Protein AF-A0A7C5JU39-F1 (afdb_monomer_lite)

Radius of gyration: 15.41 Å; chains: 1; bounding box: 33×23×45 Å

pLDDT: mean 91.42, std 8.13, range [61.06, 97.75]

Sequence (83 aa):
MRHRLLDTLLQRFFDLLYTDLAWSYDIVAWLASMGQWRTWIGLADIGWGTGRLLEIGHGPGHLLADMASRGYAITGLDPSPQM

Foldseek 3Di:
DVVVVVVVVVVVVVVCCQAVVLVCVQVVVCVVCVPCVLVVLCVVPPVPQEEEDEDEQCRVVSNVVVNVVRHHNYDYHGPYPND

Secondary structure (DSSP, 8-state):
-HHHHHHHHHHHHHHHHTTTTGGGHHHHHHHHHTTTHHHHHHTT-----SSEEEEES-TT-HHHHHHHHTT-EEEEE-SSTT-

Structure (mmCIF, N/CA/C/O backbone):
data_AF-A0A7C5JU39-F1
#
_entry.id   AF-A0A7C5JU39-F1
#
loop_
_atom_site.group_PDB
_atom_site.id
_atom_site.type_symbol
_atom_site.label_atom_id
_atom_site.label_alt_id
_atom_site.label_comp_id
_atom_site.label_asym_id
_atom_site.label_entity_id
_atom_site.label_seq_id
_atom_site.pdbx_PDB_ins_code
_atom_site.Cartn_x
_atom_site.Cartn_y
_atom_site.Cartn_z
_atom_site.occupancy
_atom_site.B_iso_or_equiv
_atom_site.auth_seq_id
_atom_site.auth_comp_id
_atom_site.auth_asym_id
_atom_site.auth_atom_id
_atom_site.pdbx_PDB_model_num
ATOM 1 N N . MET A 1 1 ? 14.408 9.558 -28.491 1.00 61.06 1 MET A N 1
ATOM 2 C CA . MET A 1 1 ? 14.515 8.084 -28.342 1.00 61.06 1 MET A CA 1
ATOM 3 C C . MET A 1 1 ? 14.846 7.634 -26.919 1.00 61.06 1 MET A C 1
ATOM 5 O O . MET A 1 1 ? 14.130 6.774 -26.435 1.00 61.06 1 MET A O 1
ATOM 9 N N . ARG A 1 2 ? 15.842 8.212 -26.224 1.00 61.50 2 ARG A N 1
ATOM 10 C CA . ARG A 1 2 ? 16.263 7.782 -24.868 1.00 61.50 2 ARG A CA 1
ATOM 11 C C . ARG A 1 2 ? 15.173 7.847 -23.780 1.00 61.50 2 ARG A C 1
ATOM 13 O O . ARG A 1 2 ? 15.144 6.975 -22.926 1.00 61.50 2 ARG A O 1
ATOM 20 N N . HIS A 1 3 ? 14.256 8.814 -23.853 1.00 68.75 3 HIS A N 1
ATOM 21 C CA . HIS A 1 3 ? 13.135 8.918 -22.905 1.00 68.75 3 HIS A CA 1
ATOM 22 C C . HIS A 1 3 ? 12.157 7.735 -23.017 1.00 68.75 3 HIS A C 1
ATOM 24 O O . HIS A 1 3 ? 11.847 7.115 -22.013 1.00 68.75 3 HIS A O 1
ATOM 30 N N . ARG A 1 4 ? 11.817 7.302 -24.243 1.00 84.69 4 ARG A N 1
ATOM 31 C CA . ARG A 1 4 ? 10.828 6.229 -24.467 1.00 84.69 4 ARG A CA 1
ATOM 32 C C . ARG A 1 4 ? 11.247 4.881 -23.878 1.00 84.69 4 ARG A C 1
ATOM 34 O O . ARG A 1 4 ? 10.395 4.159 -23.388 1.00 84.69 4 ARG A O 1
ATOM 41 N N . LEU A 1 5 ? 12.539 4.540 -23.932 1.00 91.69 5 LEU A N 1
ATOM 42 C CA . LEU A 1 5 ? 13.023 3.274 -23.372 1.00 91.69 5 LEU A CA 1
ATOM 43 C C . LEU A 1 5 ? 12.896 3.258 -21.845 1.00 91.69 5 LEU A C 1
ATOM 45 O O . LEU A 1 5 ? 12.440 2.268 -21.286 1.00 91.69 5 LEU A O 1
ATOM 49 N N . LEU A 1 6 ? 13.276 4.356 -21.185 1.00 93.62 6 LEU A N 1
ATOM 50 C CA . LEU A 1 6 ? 13.142 4.491 -19.735 1.00 93.62 6 LEU A CA 1
ATOM 51 C C . LEU A 1 6 ? 11.672 4.463 -19.315 1.00 93.62 6 LEU A C 1
ATOM 53 O O . LEU A 1 6 ? 11.337 3.747 -18.380 1.00 93.62 6 LEU A O 1
ATOM 57 N N . ASP A 1 7 ? 10.802 5.158 -20.049 1.00 94.00 7 ASP A N 1
ATOM 58 C CA . ASP A 1 7 ? 9.362 5.165 -19.781 1.00 94.00 7 ASP A CA 1
ATOM 59 C C . ASP A 1 7 ? 8.774 3.752 -19.882 1.00 94.00 7 ASP A C 1
ATOM 61 O O . ASP A 1 7 ? 8.037 3.322 -19.001 1.00 94.00 7 ASP A O 1
ATOM 65 N N . THR A 1 8 ? 9.142 2.989 -20.917 1.00 94.81 8 THR A N 1
ATOM 66 C CA . THR A 1 8 ? 8.693 1.597 -21.072 1.00 94.81 8 THR A CA 1
ATOM 67 C C . THR A 1 8 ? 9.223 0.699 -19.956 1.00 94.81 8 THR A C 1
ATOM 69 O O . THR A 1 8 ? 8.482 -0.134 -19.443 1.00 94.81 8 THR A O 1
ATOM 72 N N . LEU A 1 9 ? 10.486 0.857 -19.554 1.00 96.44 9 LEU A N 1
ATOM 73 C CA . LEU A 1 9 ? 11.054 0.076 -18.453 1.00 96.44 9 LEU A CA 1
ATOM 74 C C . LEU A 1 9 ? 10.378 0.401 -17.118 1.00 96.44 9 LEU A C 1
ATOM 76 O O . LEU A 1 9 ? 10.076 -0.519 -16.365 1.00 96.44 9 LEU A O 1
ATOM 80 N N . LEU A 1 10 ? 10.097 1.677 -16.845 1.00 95.44 10 LEU A N 1
ATOM 81 C CA . LEU A 1 10 ? 9.381 2.102 -15.642 1.00 95.44 10 LEU A CA 1
ATOM 82 C C . LEU A 1 10 ? 7.941 1.597 -15.631 1.00 95.44 10 LEU A C 1
ATOM 84 O O . LEU A 1 10 ? 7.498 1.080 -14.614 1.00 95.44 10 LEU A O 1
ATOM 88 N N . GLN A 1 11 ? 7.233 1.687 -16.758 1.00 96.19 11 GLN A N 1
ATOM 89 C CA . GLN A 1 11 ? 5.889 1.119 -16.888 1.00 96.19 11 GLN A CA 1
ATOM 90 C C . GLN A 1 11 ? 5.905 -0.373 -16.574 1.00 96.19 11 GLN A C 1
ATOM 92 O O . GLN A 1 11 ? 5.170 -0.816 -15.704 1.00 96.19 11 GLN A O 1
ATOM 97 N N . ARG A 1 12 ? 6.817 -1.134 -17.192 1.00 97.00 12 ARG A N 1
ATOM 98 C CA . ARG A 1 12 ? 6.945 -2.570 -16.916 1.00 97.00 12 ARG A CA 1
ATOM 99 C C . ARG A 1 12 ? 7.310 -2.876 -15.473 1.00 97.00 12 ARG A C 1
ATOM 101 O O . ARG A 1 12 ? 6.801 -3.839 -14.911 1.00 97.00 12 ARG A O 1
ATOM 108 N N . PHE A 1 13 ? 8.193 -2.079 -14.885 1.00 97.12 13 PHE A N 1
ATOM 109 C CA . PHE A 1 13 ? 8.555 -2.212 -13.483 1.00 97.12 13 PHE A CA 1
ATOM 110 C C . PHE A 1 13 ? 7.334 -2.025 -12.576 1.00 97.12 13 PHE A C 1
ATOM 112 O O . PHE A 1 13 ? 7.091 -2.874 -11.724 1.00 97.12 13 PHE A O 1
ATOM 119 N N . PHE A 1 14 ? 6.548 -0.966 -12.783 1.00 95.75 14 PHE A N 1
ATOM 120 C CA . PHE A 1 14 ? 5.351 -0.712 -11.983 1.00 95.75 14 PHE A CA 1
ATOM 121 C C . PHE A 1 14 ? 4.239 -1.726 -12.249 1.00 95.75 14 PHE A C 1
ATOM 123 O O . PHE A 1 14 ? 3.628 -2.177 -11.287 1.00 95.75 14 PHE A O 1
ATOM 130 N N . ASP A 1 15 ? 4.027 -2.149 -13.499 1.00 95.88 15 ASP A N 1
ATOM 131 C CA . ASP A 1 15 ? 3.072 -3.213 -13.832 1.00 95.88 15 ASP A CA 1
ATOM 132 C C . ASP A 1 15 ? 3.342 -4.449 -12.967 1.00 95.88 15 ASP A C 1
ATOM 134 O O . ASP A 1 15 ? 2.445 -4.944 -12.292 1.00 95.88 15 ASP A O 1
ATOM 138 N N . LEU A 1 16 ? 4.599 -4.908 -12.932 1.00 96.50 16 LEU A N 1
ATOM 139 C CA . LEU A 1 16 ? 5.009 -6.058 -12.127 1.00 96.50 16 LEU A CA 1
ATOM 140 C C . LEU A 1 16 ? 4.889 -5.774 -10.629 1.00 96.50 16 LEU A C 1
ATOM 142 O O . LEU A 1 16 ? 4.364 -6.604 -9.891 1.00 96.50 16 LEU A O 1
ATOM 146 N N . LEU A 1 17 ? 5.360 -4.611 -10.175 1.00 96.75 17 LEU A N 1
ATOM 147 C CA . LEU A 1 17 ? 5.367 -4.241 -8.761 1.00 96.75 17 LEU A CA 1
ATOM 148 C C . LEU A 1 17 ? 3.957 -4.152 -8.160 1.00 96.75 17 LEU A C 1
ATOM 150 O O .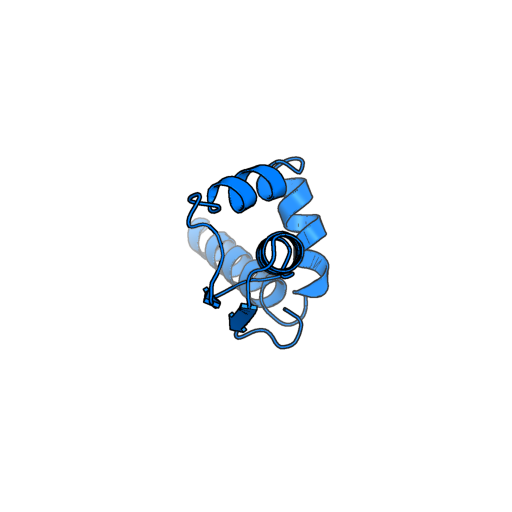 LEU A 1 17 ? 3.798 -4.437 -6.981 1.00 96.75 17 LEU A O 1
ATOM 154 N N . TYR A 1 18 ? 2.950 -3.769 -8.946 1.00 95.50 18 TYR A N 1
ATOM 155 C CA . TYR A 1 18 ? 1.555 -3.685 -8.503 1.00 95.50 18 TYR A CA 1
ATOM 156 C C . TYR A 1 18 ? 0.731 -4.940 -8.826 1.00 95.50 18 TYR A C 1
ATOM 158 O O . TYR A 1 18 ? -0.458 -4.971 -8.530 1.00 95.50 18 TYR A O 1
ATOM 166 N N . THR A 1 19 ? 1.324 -5.980 -9.422 1.00 94.19 19 THR A N 1
ATOM 167 C CA . THR A 1 19 ? 0.620 -7.233 -9.743 1.00 94.19 19 THR A CA 1
ATOM 168 C C . THR A 1 19 ? 1.421 -8.454 -9.291 1.00 94.19 19 THR A C 1
ATOM 170 O O . THR A 1 19 ? 1.396 -8.802 -8.115 1.00 94.19 19 THR A O 1
ATOM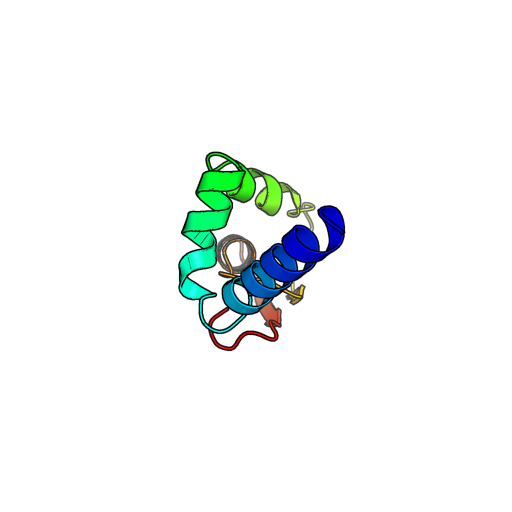 173 N N 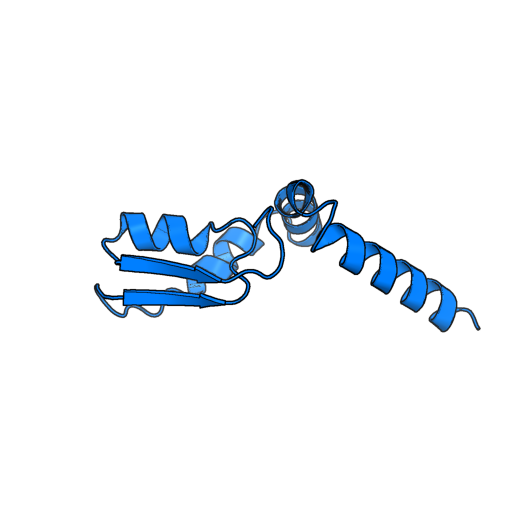. ASP A 1 20 ? 2.158 -9.102 -10.193 1.00 95.62 20 ASP A N 1
ATOM 174 C CA . ASP A 1 20 ? 2.831 -10.382 -9.958 1.00 95.62 20 ASP A CA 1
ATOM 175 C C . ASP A 1 20 ? 3.890 -10.318 -8.846 1.00 95.62 20 ASP A C 1
ATOM 177 O O . ASP A 1 20 ? 4.133 -11.313 -8.159 1.00 95.62 20 ASP A O 1
ATOM 181 N N . LEU A 1 21 ? 4.507 -9.150 -8.653 1.00 96.38 21 LEU A N 1
ATOM 182 C CA . LEU A 1 21 ? 5.523 -8.886 -7.634 1.00 96.38 21 LEU A CA 1
ATOM 183 C C . LEU A 1 21 ? 5.018 -7.967 -6.513 1.00 96.38 21 LEU A C 1
ATOM 185 O O . LEU A 1 21 ? 5.835 -7.366 -5.810 1.00 96.38 21 LEU A O 1
ATOM 189 N N . ALA A 1 22 ? 3.703 -7.880 -6.308 1.00 95.56 22 ALA A N 1
ATOM 190 C CA . ALA A 1 22 ? 3.099 -7.069 -5.251 1.00 95.56 22 ALA A CA 1
ATOM 191 C C . ALA A 1 22 ? 3.596 -7.435 -3.843 1.00 95.56 22 ALA A C 1
ATOM 193 O O . ALA A 1 22 ? 3.785 -6.549 -3.012 1.00 95.56 22 ALA A O 1
ATOM 194 N N . TRP A 1 23 ? 3.957 -8.697 -3.594 1.00 94.81 23 TRP A N 1
ATOM 195 C CA . TRP A 1 23 ? 4.613 -9.119 -2.345 1.00 94.81 23 TRP A CA 1
ATOM 196 C C . TRP A 1 23 ? 5.914 -8.352 -2.022 1.00 94.81 23 TRP A C 1
ATOM 198 O O . TRP A 1 23 ? 6.310 -8.257 -0.861 1.00 94.81 23 TRP A O 1
ATOM 208 N N . SER A 1 24 ? 6.600 -7.809 -3.035 1.00 96.81 24 SER A N 1
ATOM 209 C CA . SER A 1 24 ? 7.852 -7.054 -2.877 1.00 96.81 24 SER A CA 1
ATOM 210 C C . SER A 1 24 ? 7.637 -5.559 -2.619 1.00 96.81 24 SER A C 1
ATOM 212 O O . SER A 1 24 ? 8.604 -4.833 -2.369 1.00 96.81 24 SER A O 1
ATOM 214 N N . TYR A 1 25 ? 6.382 -5.098 -2.651 1.00 95.94 25 TYR A N 1
ATOM 215 C CA . TYR A 1 25 ? 6.030 -3.685 -2.567 1.00 95.94 25 TYR A CA 1
ATOM 216 C C . TYR A 1 25 ? 6.614 -3.010 -1.325 1.00 95.94 25 TYR A C 1
ATOM 218 O O . TYR A 1 25 ? 7.255 -1.967 -1.446 1.00 95.94 25 TYR A O 1
ATOM 226 N N . ASP A 1 26 ? 6.483 -3.637 -0.152 1.00 95.81 26 ASP A N 1
ATOM 227 C CA . ASP A 1 26 ? 7.016 -3.105 1.107 1.00 95.81 26 ASP A CA 1
ATOM 228 C C . ASP A 1 26 ? 8.527 -2.840 1.034 1.00 95.81 26 ASP A C 1
ATOM 230 O O . ASP A 1 26 ? 9.001 -1.816 1.529 1.00 95.81 26 ASP A O 1
ATOM 234 N N . ILE A 1 27 ? 9.290 -3.722 0.378 1.00 97.06 27 ILE A N 1
ATOM 235 C CA . ILE A 1 27 ? 10.745 -3.582 0.226 1.00 97.06 27 ILE A CA 1
ATOM 236 C C . ILE A 1 27 ? 11.062 -2.376 -0.661 1.00 97.06 27 ILE A C 1
ATOM 238 O O . ILE A 1 27 ? 11.887 -1.534 -0.300 1.00 97.06 27 ILE A O 1
ATOM 242 N N . VAL A 1 28 ? 10.398 -2.270 -1.814 1.00 96.94 28 VAL A N 1
ATOM 243 C CA . VAL A 1 28 ? 10.620 -1.175 -2.767 1.00 96.94 28 VAL A CA 1
ATOM 244 C C . VAL A 1 28 ? 10.195 0.166 -2.170 1.00 96.94 28 VAL A C 1
ATOM 246 O O . VAL A 1 28 ? 10.958 1.131 -2.234 1.00 96.94 28 VAL A O 1
ATOM 249 N N . ALA A 1 29 ? 9.019 0.226 -1.542 1.00 96.19 29 ALA A N 1
ATOM 250 C CA . ALA A 1 29 ? 8.511 1.422 -0.878 1.00 96.19 29 ALA A CA 1
ATOM 251 C C . ALA A 1 29 ? 9.431 1.858 0.268 1.00 96.19 29 ALA A C 1
ATOM 253 O O . ALA A 1 29 ? 9.720 3.050 0.422 1.00 96.19 29 ALA A O 1
ATOM 254 N N . T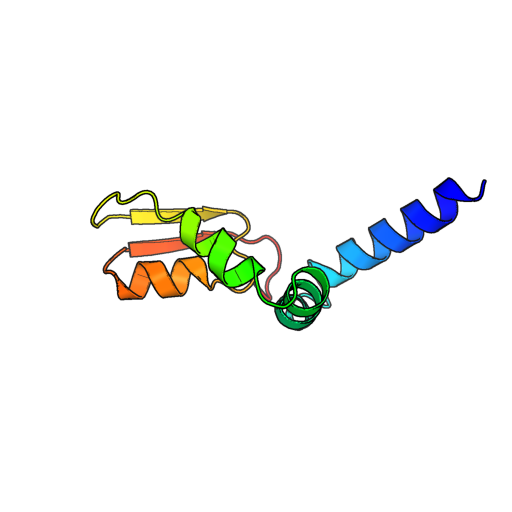RP A 1 30 ? 9.954 0.902 1.043 1.00 97.00 30 TRP A N 1
ATOM 255 C CA . TRP A 1 30 ? 10.927 1.189 2.090 1.00 97.00 30 TRP A CA 1
ATOM 256 C C . TRP A 1 30 ? 12.214 1.779 1.515 1.00 97.00 30 TRP A C 1
ATOM 258 O O . TRP A 1 30 ? 12.648 2.823 1.992 1.00 97.00 30 TRP A O 1
ATOM 268 N N . LEU A 1 31 ? 12.792 1.182 0.469 1.00 97.75 31 LEU A N 1
ATOM 269 C CA . LEU A 1 31 ? 14.020 1.688 -0.156 1.00 97.75 31 LEU A CA 1
ATOM 270 C C . LEU A 1 31 ? 13.826 3.082 -0.766 1.00 97.75 31 LEU A C 1
ATOM 272 O O . LEU A 1 31 ? 14.673 3.953 -0.581 1.00 97.75 31 LEU A O 1
ATOM 276 N N . ALA A 1 32 ? 12.701 3.314 -1.446 1.00 96.25 32 ALA A N 1
ATOM 277 C CA . ALA A 1 32 ? 12.399 4.586 -2.101 1.00 96.25 32 ALA A CA 1
ATOM 278 C C . ALA A 1 32 ? 12.155 5.739 -1.113 1.00 96.25 32 ALA A C 1
ATOM 280 O O . ALA A 1 32 ? 12.412 6.896 -1.437 1.00 96.25 32 ALA A O 1
ATOM 281 N N . SER A 1 33 ? 11.661 5.431 0.089 1.00 96.31 33 SER A N 1
ATOM 282 C CA . SER A 1 3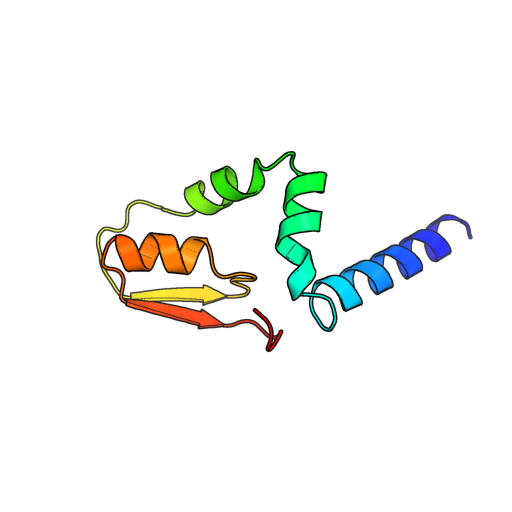3 ? 11.310 6.428 1.111 1.00 96.31 33 SER A CA 1
ATOM 283 C C . SER A 1 33 ? 12.220 6.413 2.341 1.00 96.31 33 SER A C 1
ATOM 285 O O . SER A 1 33 ? 11.988 7.178 3.274 1.00 96.31 33 SER A O 1
ATOM 287 N N . MET A 1 34 ? 13.216 5.521 2.391 1.00 96.38 34 MET A N 1
ATOM 288 C CA . MET A 1 34 ? 13.959 5.185 3.616 1.00 96.38 34 MET A CA 1
ATOM 289 C C . MET A 1 34 ? 13.018 4.870 4.797 1.00 96.38 34 MET A C 1
ATOM 291 O O . MET A 1 34 ? 13.201 5.336 5.921 1.00 96.38 34 MET A O 1
ATOM 295 N N . GLY A 1 35 ? 11.950 4.120 4.514 1.00 93.62 35 GLY A N 1
ATOM 296 C CA . GLY A 1 35 ? 10.924 3.715 5.477 1.00 93.62 35 GLY A CA 1
ATOM 297 C C . GLY A 1 35 ? 9.910 4.794 5.875 1.00 93.62 35 GLY A C 1
ATOM 298 O O . GLY A 1 35 ? 8.952 4.475 6.577 1.00 93.62 35 GLY A O 1
ATOM 299 N N . GLN A 1 36 ? 10.057 6.040 5.415 1.00 95.75 36 GLN A N 1
ATOM 300 C CA . GLN A 1 36 ? 9.157 7.140 5.788 1.00 95.75 36 GLN A CA 1
ATOM 301 C C . GLN A 1 36 ? 7.720 6.957 5.285 1.00 95.75 36 GLN A C 1
ATOM 303 O O . GLN A 1 36 ? 6.794 7.525 5.864 1.00 95.75 36 GLN A O 1
ATOM 308 N N . TRP A 1 37 ? 7.509 6.134 4.255 1.00 94.56 37 TRP A N 1
ATOM 309 C CA . TRP A 1 37 ? 6.183 5.905 3.685 1.00 94.56 37 TRP A CA 1
ATOM 310 C C . TRP A 1 37 ? 5.145 5.415 4.712 1.00 94.56 37 TRP A C 1
ATOM 312 O O . TRP A 1 37 ? 3.997 5.852 4.651 1.00 94.56 37 TRP A O 1
ATOM 322 N N . ARG A 1 38 ? 5.542 4.591 5.703 1.00 91.62 38 ARG A N 1
ATOM 323 C CA . ARG A 1 38 ? 4.636 4.131 6.778 1.00 91.62 38 ARG A CA 1
ATOM 324 C C . ARG A 1 38 ? 4.170 5.278 7.674 1.00 91.62 38 ARG A C 1
ATOM 326 O O . ARG A 1 38 ? 3.043 5.267 8.152 1.00 91.62 38 ARG A O 1
ATOM 333 N N . THR A 1 39 ? 5.010 6.287 7.884 1.00 92.31 39 THR A N 1
ATOM 334 C CA . THR A 1 39 ? 4.618 7.486 8.634 1.00 92.31 39 THR A CA 1
ATOM 335 C C . THR A 1 39 ? 3.643 8.329 7.820 1.00 92.31 39 THR A C 1
ATOM 337 O O . THR A 1 39 ? 2.652 8.811 8.358 1.00 92.31 39 THR A O 1
ATOM 340 N N . TRP A 1 40 ? 3.901 8.495 6.520 1.00 92.81 40 TRP A N 1
ATOM 341 C CA . TRP A 1 40 ? 3.066 9.325 5.652 1.00 92.81 40 TRP A CA 1
ATOM 342 C C . TRP A 1 40 ? 1.670 8.746 5.450 1.00 92.81 40 TRP A C 1
ATOM 344 O O . TRP A 1 40 ? 0.705 9.499 5.521 1.00 92.81 40 TRP A O 1
ATOM 354 N N . ILE A 1 41 ? 1.541 7.429 5.256 1.00 90.25 41 ILE A N 1
ATOM 355 C CA . ILE A 1 41 ? 0.219 6.801 5.118 1.00 90.25 41 ILE A CA 1
ATOM 356 C C . ILE A 1 41 ? -0.603 6.943 6.407 1.00 90.25 41 ILE A C 1
ATOM 358 O O . ILE A 1 41 ? -1.802 7.193 6.349 1.00 90.25 41 ILE A O 1
ATOM 362 N N . GLY A 1 42 ? 0.050 6.909 7.573 1.00 87.81 42 GLY A N 1
ATOM 363 C CA . GLY A 1 42 ? -0.598 7.153 8.862 1.00 87.81 42 GLY A CA 1
ATOM 364 C C . GLY A 1 42 ? -1.161 8.570 9.027 1.00 87.81 42 GLY A C 1
ATOM 365 O O . GLY A 1 42 ? -2.068 8.761 9.830 1.00 87.81 42 GLY A O 1
ATOM 366 N N . LEU A 1 43 ? -0.690 9.559 8.252 1.00 88.00 43 LEU A N 1
ATOM 367 C CA . LEU A 1 43 ? -1.260 10.917 8.247 1.00 88.00 43 LEU A CA 1
ATOM 368 C C . LEU A 1 43 ? -2.641 10.980 7.583 1.00 88.00 43 LEU A C 1
ATOM 370 O O . LEU A 1 43 ? -3.346 11.972 7.755 1.00 88.00 43 LEU A O 1
ATOM 374 N N . ALA A 1 44 ? -3.032 9.945 6.834 1.00 82.38 44 ALA A N 1
ATOM 375 C CA . ALA A 1 44 ? -4.393 9.819 6.329 1.00 82.38 44 ALA A CA 1
ATOM 376 C C . ALA A 1 44 ? -5.407 9.560 7.456 1.00 82.38 44 ALA A C 1
ATOM 378 O O . ALA A 1 44 ? -6.608 9.684 7.221 1.00 82.38 44 ALA A O 1
ATOM 379 N N . ASP A 1 45 ? -4.954 9.239 8.677 1.00 76.94 45 ASP A N 1
ATOM 380 C CA . ASP A 1 45 ? -5.818 9.266 9.852 1.00 76.94 45 ASP A CA 1
ATOM 381 C C . ASP A 1 45 ? -6.229 10.708 10.161 1.00 76.94 45 ASP A C 1
ATOM 383 O O . ASP A 1 45 ? -5.505 11.515 10.744 1.00 76.94 45 ASP A O 1
ATOM 387 N N . ILE A 1 46 ? -7.443 11.012 9.737 1.00 71.19 46 ILE A N 1
ATOM 388 C CA . ILE A 1 46 ? -8.067 12.324 9.801 1.00 71.19 46 ILE A CA 1
ATOM 389 C C . ILE A 1 46 ? -8.845 12.544 11.109 1.00 71.19 46 ILE A C 1
ATOM 391 O O . ILE A 1 46 ? -9.517 13.564 11.253 1.00 71.19 46 ILE A O 1
ATOM 395 N N . GLY A 1 47 ? -8.739 11.635 12.089 1.00 69.62 47 GLY A N 1
ATOM 396 C CA . GLY A 1 47 ? -9.311 11.817 13.429 1.00 69.62 47 GLY A CA 1
ATOM 397 C C . GLY A 1 47 ? -10.830 11.634 13.488 1.00 69.62 47 GLY A C 1
ATOM 398 O O . GLY A 1 47 ? -11.506 12.284 14.282 1.00 69.62 47 GLY A O 1
ATOM 399 N N . TRP A 1 48 ? -11.387 10.767 12.639 1.00 69.19 48 TRP A N 1
ATOM 400 C CA . TRP A 1 48 ? -12.840 10.625 12.453 1.00 69.19 48 TRP A CA 1
ATOM 401 C C . TRP A 1 48 ? -13.537 9.795 13.547 1.00 69.19 48 TRP A C 1
ATOM 403 O O . TRP A 1 48 ? -14.745 9.577 13.485 1.00 69.19 48 TRP A O 1
ATOM 413 N N . GLY A 1 49 ? -12.808 9.384 14.589 1.00 74.44 49 GLY A N 1
ATOM 414 C CA . GLY A 1 49 ? -13.343 8.608 15.707 1.00 74.44 49 GLY A CA 1
ATOM 415 C C . GLY A 1 49 ? -13.373 7.112 15.402 1.00 74.44 49 GLY A C 1
ATOM 416 O O . GLY A 1 49 ? -12.324 6.503 15.236 1.00 74.44 49 GLY A O 1
ATOM 417 N N . THR A 1 50 ? -14.560 6.509 15.380 1.00 78.38 50 THR A N 1
ATOM 418 C CA . THR A 1 50 ? -14.773 5.106 14.991 1.00 78.38 50 THR A CA 1
ATOM 419 C C . THR A 1 50 ? -15.872 5.039 13.937 1.00 78.38 50 THR A C 1
ATOM 421 O O . THR A 1 50 ? -16.705 5.939 13.823 1.00 78.38 50 THR A O 1
ATOM 424 N N . GLY A 1 51 ? -15.891 3.981 13.129 1.00 88.31 51 GLY A N 1
ATOM 425 C CA . GLY A 1 51 ? -16.882 3.853 12.065 1.00 88.31 51 GLY A CA 1
ATOM 426 C C . GLY A 1 51 ? -16.495 2.828 11.015 1.00 88.31 51 GLY A C 1
ATOM 427 O O . GLY A 1 51 ? -15.670 1.952 11.261 1.00 88.31 51 GLY A O 1
ATOM 428 N N . ARG A 1 52 ? -17.107 2.935 9.834 1.00 93.12 52 ARG A N 1
ATOM 429 C CA . ARG A 1 52 ? -16.786 2.092 8.678 1.00 93.12 52 ARG A CA 1
ATOM 430 C C . ARG A 1 52 ? -15.788 2.816 7.786 1.00 93.12 52 ARG A C 1
ATOM 432 O O . ARG A 1 52 ? -16.042 3.959 7.416 1.00 93.12 52 ARG A O 1
ATOM 439 N N . LEU A 1 53 ? -14.698 2.146 7.431 1.00 92.12 53 LEU A N 1
ATOM 440 C CA . LEU A 1 53 ? -13.639 2.699 6.592 1.00 92.12 53 LEU A CA 1
ATOM 441 C C . LEU A 1 53 ? -13.475 1.841 5.341 1.00 92.12 53 LEU A C 1
ATOM 443 O O . LEU A 1 53 ? -13.342 0.625 5.442 1.00 92.12 53 LEU A O 1
ATOM 447 N N . LEU A 1 54 ? -13.489 2.488 4.178 1.00 94.19 54 LEU A N 1
ATOM 448 C CA . LEU A 1 54 ? -13.150 1.882 2.896 1.00 94.19 54 LEU A CA 1
ATOM 449 C C . LEU A 1 54 ? -11.843 2.500 2.402 1.00 94.19 54 LEU A C 1
ATOM 451 O O . LEU A 1 54 ? -11.788 3.714 2.209 1.00 94.19 54 LEU A O 1
ATOM 455 N N . GLU A 1 55 ? -10.832 1.672 2.163 1.00 94.06 55 GLU A N 1
ATOM 456 C CA . GLU A 1 55 ? -9.588 2.078 1.507 1.00 94.06 55 GLU A CA 1
ATOM 457 C C . GLU A 1 55 ? -9.521 1.464 0.107 1.00 94.06 55 GLU A C 1
ATOM 459 O O . GLU A 1 55 ? -9.686 0.254 -0.065 1.00 94.06 55 GLU A O 1
ATOM 464 N N . ILE A 1 56 ? -9.310 2.311 -0.901 1.00 95.56 56 ILE A N 1
ATOM 465 C CA . ILE A 1 56 ? -9.168 1.901 -2.302 1.00 95.56 56 ILE A CA 1
ATOM 466 C C . ILE A 1 56 ? -7.686 1.952 -2.655 1.00 95.56 56 ILE A C 1
ATOM 468 O O . ILE A 1 56 ? -7.049 2.982 -2.447 1.00 95.56 56 ILE A O 1
ATOM 472 N N . GLY A 1 57 ? -7.163 0.865 -3.218 1.00 93.94 57 GLY A N 1
ATOM 473 C CA . GLY A 1 57 ? -5.733 0.707 -3.455 1.00 93.94 57 GLY A CA 1
ATOM 474 C C . GLY A 1 57 ? -4.963 0.619 -2.140 1.00 93.94 57 GLY A C 1
ATOM 475 O O . GLY A 1 57 ? -3.987 1.343 -1.958 1.00 93.94 57 GLY A O 1
ATOM 476 N N . HIS A 1 58 ? -5.444 -0.206 -1.201 1.00 94.31 58 HIS A N 1
ATOM 477 C CA . HIS A 1 58 ? -4.849 -0.311 0.138 1.00 94.31 58 HIS A CA 1
ATOM 478 C C . HIS A 1 58 ? -3.454 -0.934 0.139 1.00 94.31 58 HIS A C 1
ATOM 480 O O . HIS A 1 58 ? -2.768 -0.915 1.170 1.00 94.31 58 HIS A O 1
ATOM 486 N N . GLY A 1 59 ? -3.033 -1.511 -0.992 1.00 94.00 59 GLY A N 1
ATOM 487 C CA . GLY A 1 59 ? -1.751 -2.174 -1.108 1.00 94.00 59 GLY A CA 1
ATOM 488 C C . GLY A 1 59 ? -1.584 -3.215 0.005 1.00 94.00 59 GLY A C 1
ATOM 489 O O . GLY A 1 59 ? -2.536 -3.911 0.339 1.00 94.00 59 GLY A O 1
ATOM 490 N N . PRO A 1 60 ? -0.429 -3.274 0.683 1.00 94.44 60 PRO A N 1
ATOM 491 C CA . PRO A 1 60 ? -0.190 -4.245 1.757 1.00 94.44 60 PRO A CA 1
ATOM 492 C C . PRO A 1 60 ? -1.104 -4.116 2.996 1.00 94.44 60 PRO A C 1
ATOM 494 O O . PRO A 1 60 ? -0.990 -4.913 3.924 1.00 94.44 60 PRO A O 1
ATOM 497 N N . GLY A 1 61 ? -1.974 -3.100 3.065 1.00 94.88 61 GLY A N 1
ATOM 498 C CA . GLY A 1 61 ? -3.013 -3.000 4.093 1.00 94.88 61 GLY A CA 1
ATOM 499 C C . GLY A 1 61 ? -2.545 -2.467 5.451 1.00 94.88 61 GLY A C 1
ATOM 500 O O . GLY A 1 61 ? -3.239 -2.658 6.449 1.00 94.88 61 GLY A O 1
ATOM 501 N N . HIS A 1 62 ? -1.394 -1.783 5.525 1.00 94.44 62 HIS A N 1
ATOM 502 C CA . HIS A 1 62 ? -0.883 -1.233 6.794 1.00 94.44 62 HIS A CA 1
ATOM 503 C C . HIS A 1 62 ? -1.857 -0.240 7.440 1.00 94.44 62 HIS A C 1
ATOM 505 O O . HIS A 1 62 ? -2.104 -0.333 8.640 1.00 94.44 62 HIS A O 1
ATOM 511 N N . LEU A 1 63 ? -2.446 0.674 6.659 1.00 92.75 63 LEU A N 1
ATOM 512 C CA . LEU A 1 63 ? -3.414 1.641 7.185 1.00 92.75 63 LEU A CA 1
ATOM 513 C C . LEU A 1 63 ? -4.698 0.943 7.653 1.00 92.75 63 LEU A C 1
ATOM 515 O O . LEU A 1 63 ? -5.165 1.215 8.757 1.00 92.75 63 LEU A O 1
ATOM 519 N N . LEU A 1 64 ? -5.226 -0.008 6.876 1.00 94.19 64 LEU A N 1
ATOM 520 C CA . LEU A 1 64 ? -6.354 -0.845 7.296 1.00 94.19 64 LEU A CA 1
ATOM 521 C C . LEU A 1 64 ? -6.080 -1.550 8.630 1.00 94.19 64 LEU A C 1
ATOM 523 O O . LEU A 1 64 ? -6.919 -1.493 9.528 1.00 94.19 64 LEU A O 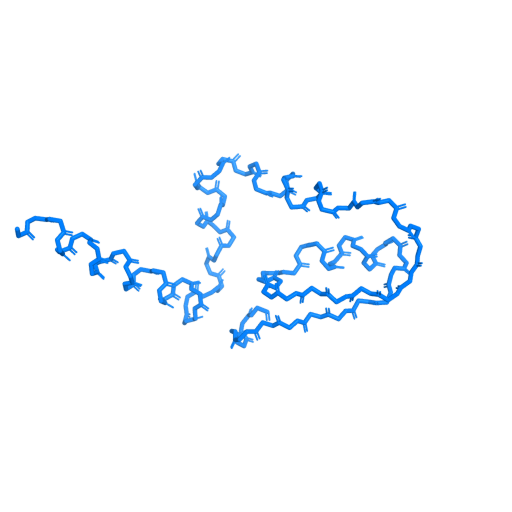1
ATOM 527 N N . ALA A 1 65 ? -4.915 -2.180 8.790 1.00 94.00 65 ALA A N 1
ATOM 528 C CA . ALA A 1 65 ? -4.543 -2.855 10.033 1.00 94.00 65 ALA A CA 1
ATOM 529 C C . ALA A 1 65 ? -4.492 -1.878 11.220 1.00 94.00 65 ALA A C 1
ATOM 531 O O . ALA A 1 65 ? -5.063 -2.153 12.283 1.00 94.00 65 ALA A O 1
ATOM 532 N N . ASP A 1 66 ? -3.883 -0.708 11.023 1.00 92.25 66 ASP A N 1
ATOM 533 C CA . ASP A 1 66 ? -3.814 0.337 12.041 1.00 92.25 66 ASP A CA 1
ATOM 534 C C . ASP A 1 66 ? -5.214 0.848 12.416 1.00 92.25 66 ASP A C 1
ATOM 536 O O . ASP A 1 66 ? -5.519 0.996 13.601 1.00 92.25 66 ASP A O 1
ATOM 540 N N . MET A 1 67 ? -6.098 1.068 11.441 1.00 92.00 67 MET A N 1
ATOM 541 C CA . MET A 1 67 ? -7.470 1.530 11.676 1.00 92.00 67 MET A CA 1
ATOM 542 C C . MET A 1 67 ? -8.332 0.456 12.349 1.00 92.00 67 MET A C 1
ATOM 544 O O . MET A 1 67 ? -9.077 0.756 13.284 1.00 92.00 67 MET A O 1
ATOM 548 N N . ALA A 1 68 ? -8.191 -0.812 11.962 1.00 92.81 68 ALA A N 1
ATOM 549 C CA . ALA A 1 68 ? -8.865 -1.919 12.636 1.00 92.81 68 ALA A CA 1
ATOM 550 C C . ALA A 1 68 ? -8.467 -2.000 14.116 1.00 92.81 68 ALA A C 1
ATOM 552 O O . ALA A 1 68 ? -9.333 -2.150 14.979 1.00 92.81 68 ALA A O 1
ATOM 553 N N . SER A 1 69 ? -7.179 -1.809 14.431 1.00 92.00 69 SER A N 1
ATOM 554 C CA . SER A 1 69 ? -6.692 -1.794 15.819 1.00 92.00 69 SER A CA 1
ATOM 555 C C . SER A 1 69 ? -7.292 -0.661 16.666 1.00 92.00 69 SER A C 1
ATOM 557 O O . SER A 1 69 ? -7.387 -0.779 17.887 1.00 92.00 69 SER A O 1
ATOM 559 N N . ARG A 1 70 ? -7.751 0.418 16.018 1.00 89.38 70 ARG A N 1
ATOM 560 C CA . ARG A 1 70 ? -8.406 1.580 16.641 1.00 89.38 70 ARG A CA 1
ATOM 561 C C . ARG A 1 70 ? -9.935 1.457 16.701 1.00 89.38 70 ARG A C 1
ATOM 563 O O . ARG A 1 70 ? -10.597 2.377 17.172 1.00 89.38 70 ARG A O 1
ATOM 570 N N . GLY A 1 71 ? -10.504 0.332 16.260 1.00 90.56 71 GLY A N 1
ATOM 571 C CA . GLY A 1 71 ? -11.938 0.045 16.356 1.00 90.56 71 GLY A CA 1
ATOM 572 C C . GLY A 1 71 ? -12.764 0.425 15.125 1.00 90.56 71 GLY A C 1
ATOM 573 O O . GLY A 1 71 ? -13.992 0.475 15.213 1.00 90.56 71 GLY A O 1
ATOM 574 N N . TYR A 1 72 ? -12.129 0.683 13.979 1.00 93.12 72 TYR A N 1
ATOM 575 C CA . TYR A 1 72 ? -12.850 0.838 12.717 1.00 93.12 72 TYR A CA 1
ATOM 576 C C . TYR A 1 72 ? -13.277 -0.519 12.142 1.00 93.12 72 TYR A C 1
ATOM 578 O O . TYR A 1 72 ? -12.538 -1.501 12.173 1.00 93.12 72 TYR A O 1
ATOM 586 N N . ALA A 1 73 ? -14.464 -0.555 11.540 1.00 95.19 73 ALA A N 1
ATOM 587 C CA . ALA A 1 73 ? -14.905 -1.633 10.668 1.00 95.19 73 ALA A CA 1
ATOM 588 C C . ALA A 1 73 ? -14.340 -1.395 9.262 1.00 95.19 73 ALA A C 1
ATOM 590 O O . ALA A 1 73 ? -14.870 -0.592 8.490 1.00 95.19 73 ALA A O 1
ATOM 591 N N . ILE A 1 74 ? -13.232 -2.063 8.960 1.00 94.94 74 ILE A N 1
ATOM 592 C CA . ILE A 1 74 ? -12.439 -1.824 7.755 1.00 94.94 74 ILE A CA 1
ATOM 593 C C . ILE A 1 74 ? -12.927 -2.628 6.543 1.00 94.94 74 ILE A C 1
ATOM 595 O O . ILE A 1 74 ? -13.483 -3.720 6.662 1.00 94.94 74 ILE A O 1
ATOM 599 N N . THR A 1 75 ? -12.714 -2.091 5.349 1.00 96.81 75 THR A N 1
ATOM 600 C CA . THR A 1 75 ? -12.892 -2.769 4.064 1.00 96.81 75 THR A CA 1
ATOM 601 C C . THR A 1 75 ? -11.807 -2.269 3.117 1.00 96.81 75 THR A C 1
ATOM 603 O O . THR A 1 75 ? -11.649 -1.064 2.944 1.00 96.81 75 THR A O 1
ATOM 606 N N . GLY A 1 76 ? -11.058 -3.193 2.524 1.00 96.06 76 GLY A N 1
ATOM 607 C CA . GLY A 1 76 ? -10.062 -2.900 1.499 1.00 96.06 76 GLY A CA 1
ATOM 608 C C . GLY A 1 76 ? -10.569 -3.297 0.119 1.00 96.06 76 GLY A C 1
ATOM 609 O O . GLY A 1 76 ? -11.270 -4.302 -0.018 1.00 96.06 76 GLY A O 1
ATOM 610 N N . LEU A 1 77 ? -10.238 -2.498 -0.892 1.00 97.50 77 LEU A N 1
ATOM 611 C CA . LEU A 1 77 ? -10.379 -2.872 -2.292 1.00 97.50 77 LEU A CA 1
ATOM 612 C C . LEU A 1 77 ? -9.068 -2.615 -3.036 1.00 97.50 77 LEU A C 1
ATOM 614 O O . LEU A 1 77 ? -8.703 -1.458 -3.239 1.00 97.50 77 LEU A O 1
ATOM 618 N N . ASP A 1 78 ? -8.410 -3.673 -3.497 1.00 96.31 78 ASP A N 1
ATOM 619 C CA . ASP A 1 78 ? -7.237 -3.597 -4.369 1.00 96.31 78 ASP A CA 1
ATOM 620 C C . ASP A 1 78 ? -7.441 -4.493 -5.607 1.00 96.31 78 ASP A C 1
ATOM 622 O O . ASP A 1 78 ? -8.028 -5.574 -5.495 1.00 96.31 78 ASP A O 1
ATOM 626 N N . PRO A 1 79 ? -7.046 -4.054 -6.819 1.00 93.88 79 PRO A N 1
ATOM 627 C CA . PRO A 1 79 ? -7.080 -4.916 -7.998 1.00 93.88 79 PRO A CA 1
ATOM 628 C C . PRO A 1 79 ? -6.076 -6.076 -7.932 1.00 93.88 79 PRO A C 1
ATOM 630 O O . PRO A 1 79 ? -6.275 -7.074 -8.628 1.00 93.88 79 PRO A O 1
ATOM 633 N N . SER A 1 80 ? -4.999 -5.955 -7.150 1.00 94.12 80 SER A N 1
ATOM 634 C CA . SER A 1 80 ? -4.017 -7.020 -6.982 1.00 94.12 80 SER A CA 1
ATOM 635 C C . SER A 1 80 ? -4.522 -8.060 -5.978 1.00 94.12 80 SER A C 1
ATOM 637 O O . SER A 1 80 ? -4.749 -7.721 -4.825 1.00 94.12 80 SER A O 1
ATOM 639 N N . PRO A 1 81 ? -4.629 -9.353 -6.341 1.00 91.75 81 PRO A N 1
ATOM 640 C CA . PRO A 1 81 ? -5.044 -10.399 -5.398 1.00 91.75 81 PRO A CA 1
ATOM 641 C C . PRO A 1 81 ? -4.061 -10.636 -4.243 1.00 91.75 81 PRO A C 1
ATOM 643 O O . PRO A 1 81 ? -4.362 -11.395 -3.325 1.00 91.75 81 PRO A O 1
ATOM 646 N N . GLN A 1 82 ? -2.851 -10.083 -4.347 1.00 93.62 82 GLN A N 1
ATOM 647 C CA . GLN A 1 82 ? -1.794 -10.198 -3.343 1.00 93.62 82 GLN A CA 1
ATOM 648 C C . GLN A 1 82 ? -1.828 -9.050 -2.325 1.00 93.62 82 GLN A C 1
ATOM 650 O O . GLN A 1 82 ? -1.055 -9.091 -1.368 1.00 93.62 82 GLN A O 1
ATOM 655 N N . MET A 1 83 ? -2.647 -8.025 -2.575 1.00 90.44 83 MET A N 1
ATOM 656 C CA . MET A 1 83 ? -2.780 -6.831 -1.748 1.00 90.44 83 MET A CA 1
ATOM 657 C C . MET A 1 83 ? -4.093 -6.879 -0.988 1.00 90.44 83 MET A C 1
ATOM 659 O O . MET A 1 83 ? -5.148 -7.161 -1.596 1.00 90.44 83 MET A O 1
#